Protein AF-A0A9N7RNL0-F1 (afdb_monomer)

Secondary structure (DSSP, 8-state):
----HHHHHHTT--SSSEEEEEETTEEEEEEETTGGGTSSS--BHHHHHHHHHHTTSS------TTSSTTTTTS--BTT----------

pLDDT: mean 71.65, std 13.61, range [42.25, 89.69]

InterPro domains:
  IPR036249 Thioredoxin-like superfamily [SSF52833] (3-60)

Radius of gyration: 16.81 Å; Cα contacts (8 Å, |Δi|>4): 70; chains: 1; bounding box: 44×41×39 Å

Foldseek 3Di:
DDDPVVCCVVVVQPAPPKDFQDDPNHGQDMDGCCVQQVNDQFHAPVSVVVVCCVSVSDPDDPDDPPCVVVCVVPRDTPPPPDPPPDDDD

Mean predicted aligned error: 12.51 Å

Nearest PDB structures (foldseek):
  3die-assembly1_B  TM=9.407E-01  e=2.801E-01  Staphylococcus aureus
  6mos-assembly1_A  TM=5.368E-01  e=1.474E+00  Thermosipho africanus TCF52B

Organism: Striga hermonthica (NCBI:txid68872)

Sequence (89 aa):
MQNAPFFVTKLAVKTLPCVILFRKGVATDRVVGFQDLGGKDDFSTRTLEILLVKKGIIEENKREEEDDDYLEGQRRTVRSSVNHDSDSD

Solvent-accessible surface area (backbone atoms only — not comparable to full-atom values): 5952 Å² total; per-residue (Å²): 133,87,78,61,63,66,55,39,64,75,66,64,61,86,54,81,55,63,49,74,43,67,58,96,88,38,80,75,49,69,43,58,46,32,52,93,56,75,56,46,80,89,33,47,49,68,62,51,48,56,48,35,38,75,70,66,76,46,79,85,73,87,68,71,86,81,64,56,80,76,42,67,84,55,79,56,40,77,72,76,78,74,80,85,81,72,89,75,136

Structure (mmCIF, N/CA/C/O backbone):
data_AF-A0A9N7RNL0-F1
#
_entry.id   AF-A0A9N7RNL0-F1
#
loop_
_atom_site.group_PDB
_atom_site.id
_atom_site.type_symbol
_at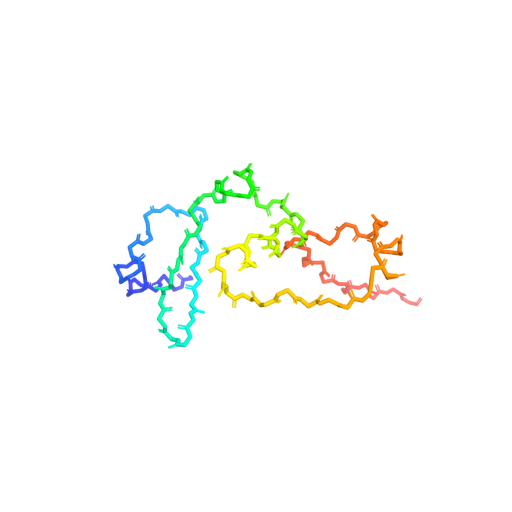om_site.label_atom_id
_atom_site.label_alt_id
_atom_site.label_comp_id
_atom_site.label_asym_id
_atom_site.label_entity_id
_atom_site.label_seq_id
_atom_site.pdbx_PDB_ins_code
_atom_site.Cartn_x
_atom_site.Cartn_y
_atom_site.Cartn_z
_atom_site.occupancy
_atom_site.B_iso_or_equiv
_atom_site.auth_seq_id
_atom_site.auth_comp_id
_atom_site.auth_asym_id
_atom_site.auth_atom_id
_atom_site.pdbx_PDB_model_num
ATOM 1 N N . MET A 1 1 ? 8.340 -22.722 0.716 1.00 42.25 1 MET A N 1
ATOM 2 C CA . MET A 1 1 ? 7.523 -21.525 1.009 1.00 42.25 1 MET A CA 1
ATOM 3 C C . MET A 1 1 ? 6.209 -21.651 0.268 1.00 42.25 1 MET A C 1
ATOM 5 O O . MET A 1 1 ? 6.204 -21.873 -0.935 1.00 42.25 1 MET A O 1
AT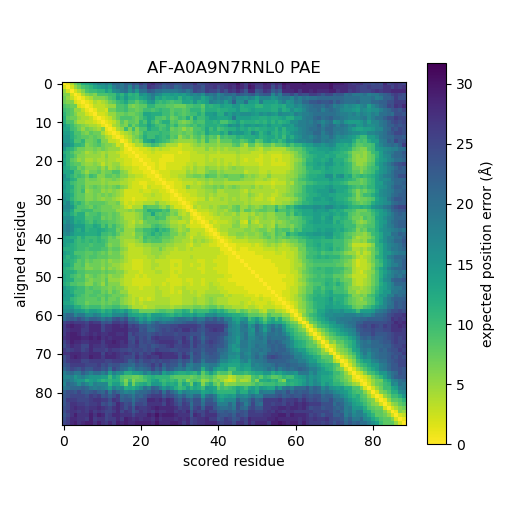OM 9 N N . GLN A 1 2 ? 5.115 -21.655 1.018 1.00 44.44 2 GLN A N 1
ATOM 10 C CA . GLN A 1 2 ? 3.781 -22.016 0.560 1.00 44.44 2 GLN A CA 1
ATOM 11 C C . GLN A 1 2 ? 3.175 -20.808 -0.169 1.00 44.44 2 GLN A C 1
ATOM 13 O O . GLN A 1 2 ? 2.728 -19.851 0.456 1.00 44.44 2 GLN A O 1
ATOM 18 N N . ASN A 1 3 ? 3.232 -20.816 -1.500 1.00 53.91 3 ASN A N 1
ATOM 19 C CA . ASN A 1 3 ? 2.566 -19.807 -2.318 1.00 53.91 3 ASN A CA 1
ATOM 20 C C . ASN A 1 3 ? 1.065 -19.962 -2.098 1.00 53.91 3 ASN A C 1
ATOM 22 O O . ASN A 1 3 ? 0.536 -21.024 -2.399 1.00 53.91 3 ASN A O 1
ATOM 26 N N . ALA A 1 4 ? 0.400 -18.941 -1.556 1.00 57.38 4 ALA A N 1
ATOM 27 C CA . ALA A 1 4 ? -1.041 -18.934 -1.345 1.00 57.38 4 ALA A CA 1
ATOM 28 C C . ALA A 1 4 ? -1.748 -18.613 -2.679 1.00 57.38 4 ALA A C 1
ATOM 30 O O . ALA A 1 4 ? -1.995 -17.439 -2.984 1.00 57.38 4 ALA A O 1
ATOM 31 N N . PRO A 1 5 ? -2.079 -19.621 -3.511 1.00 59.88 5 PRO A N 1
ATOM 32 C CA . PRO A 1 5 ? -2.479 -19.402 -4.906 1.00 59.88 5 PRO A CA 1
ATOM 33 C C . PRO A 1 5 ? -3.845 -18.713 -4.969 1.00 59.88 5 PRO A C 1
ATOM 35 O O . PRO A 1 5 ? -4.162 -17.969 -5.900 1.00 59.88 5 PRO A O 1
ATOM 38 N N . PHE A 1 6 ? -4.634 -18.931 -3.916 1.00 65.88 6 PHE A N 1
ATOM 39 C CA . PHE A 1 6 ? -5.925 -18.320 -3.685 1.00 65.88 6 PHE A CA 1
ATOM 40 C C . PHE A 1 6 ? -5.841 -16.793 -3.642 1.00 65.88 6 PHE A C 1
ATOM 42 O O . PHE A 1 6 ? -6.635 -16.128 -4.301 1.00 65.88 6 PHE A O 1
ATOM 49 N N . PHE A 1 7 ? -4.859 -16.221 -2.936 1.00 63.06 7 PHE A N 1
ATOM 50 C CA . PHE A 1 7 ? -4.726 -14.766 -2.839 1.00 63.06 7 PHE A CA 1
ATOM 51 C C . PHE A 1 7 ? -4.198 -14.149 -4.130 1.00 63.06 7 PHE A 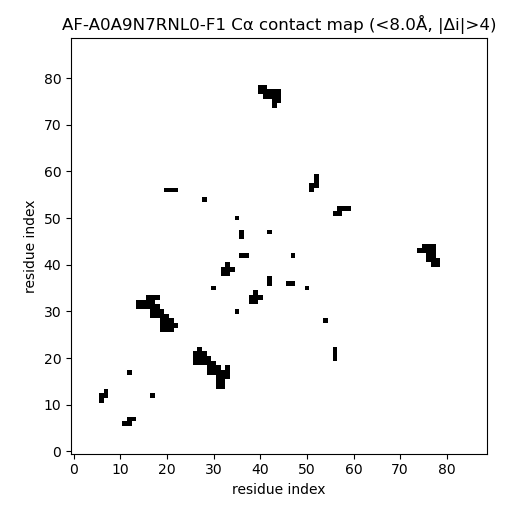C 1
ATOM 53 O O . PHE A 1 7 ? -4.699 -13.107 -4.535 1.00 63.06 7 PHE A O 1
ATOM 60 N N . VAL A 1 8 ? -3.263 -14.803 -4.823 1.00 63.78 8 VAL A N 1
ATOM 61 C CA . VAL A 1 8 ? -2.749 -14.313 -6.115 1.00 63.78 8 VAL A CA 1
ATOM 62 C C . VAL A 1 8 ? -3.879 -14.211 -7.139 1.00 63.78 8 VAL A C 1
ATOM 64 O O . VAL A 1 8 ? -4.031 -13.181 -7.797 1.00 63.78 8 VAL A O 1
ATOM 67 N N . THR A 1 9 ? -4.710 -15.253 -7.214 1.00 64.38 9 THR A N 1
ATOM 68 C CA . THR A 1 9 ? -5.828 -15.325 -8.160 1.00 64.38 9 THR A CA 1
ATOM 69 C C . THR A 1 9 ? -6.955 -14.370 -7.765 1.00 64.38 9 THR A C 1
ATOM 71 O O . THR A 1 9 ? -7.437 -13.608 -8.598 1.00 64.38 9 THR A O 1
ATOM 74 N N . LYS A 1 10 ? -7.346 -14.347 -6.483 1.00 67.69 10 LYS A N 1
ATOM 75 C CA . LYS A 1 10 ? -8.472 -13.535 -5.997 1.00 67.69 10 LYS A CA 1
ATOM 76 C C . LYS A 1 10 ? -8.151 -12.041 -5.904 1.00 67.69 10 LYS A C 1
ATOM 78 O O . LYS A 1 10 ? -9.038 -11.221 -6.106 1.00 67.69 10 LYS A O 1
ATOM 83 N N . LEU A 1 11 ? -6.899 -11.680 -5.628 1.00 67.25 11 LEU A N 1
ATOM 84 C CA . LEU A 1 11 ? -6.428 -10.289 -5.570 1.00 67.25 11 LEU A CA 1
ATOM 85 C C . LEU A 1 11 ? -5.751 -9.841 -6.877 1.00 67.25 11 LEU A C 1
ATOM 87 O O . LEU A 1 11 ? -5.163 -8.757 -6.929 1.00 67.25 11 LEU A O 1
ATOM 91 N N . ALA A 1 12 ? -5.798 -10.682 -7.919 1.00 67.25 12 ALA A N 1
ATOM 92 C CA . ALA A 1 12 ? -5.214 -10.447 -9.239 1.00 67.25 12 ALA A CA 1
ATOM 93 C C . ALA A 1 12 ? -3.799 -9.837 -9.170 1.00 67.25 12 ALA A C 1
ATOM 95 O O . ALA A 1 12 ? -3.504 -8.836 -9.828 1.00 67.25 12 ALA A O 1
ATOM 96 N N . VAL A 1 13 ? -2.935 -10.366 -8.299 1.00 69.38 13 VAL A N 1
ATOM 97 C CA . VAL A 1 13 ? -1.554 -9.883 -8.135 1.00 69.38 13 VAL A CA 1
ATOM 98 C C . VAL A 1 13 ? -0.724 -10.436 -9.291 1.00 69.38 13 VAL A C 1
ATOM 100 O O . VAL A 1 13 ? -0.383 -11.612 -9.294 1.00 69.38 13 VAL A O 1
ATOM 103 N N . LYS A 1 14 ? -0.433 -9.601 -10.296 1.00 66.88 14 LYS A N 1
ATOM 104 C CA . LYS A 1 14 ? 0.368 -9.993 -11.473 1.00 66.88 14 LYS A CA 1
ATOM 105 C C . LYS A 1 14 ? 1.849 -9.633 -11.348 1.00 66.88 14 LYS A C 1
ATOM 107 O O . LYS A 1 14 ? 2.682 -10.298 -11.953 1.00 66.88 14 LYS A O 1
ATOM 112 N N . THR A 1 15 ? 2.165 -8.612 -10.552 1.00 65.88 15 THR A N 1
ATOM 113 C CA . THR A 1 15 ? 3.517 -8.056 -10.429 1.00 65.88 15 THR A CA 1
ATOM 114 C C . THR A 1 15 ? 3.829 -7.808 -8.959 1.00 65.88 15 THR A C 1
ATOM 116 O O . THR A 1 15 ? 3.030 -7.193 -8.251 1.00 65.88 15 THR A O 1
ATOM 119 N N . LEU A 1 16 ? 4.981 -8.298 -8.499 1.00 73.25 16 LEU A N 1
ATOM 120 C CA . LEU A 1 16 ? 5.546 -7.964 -7.194 1.00 73.25 16 LEU A CA 1
ATOM 121 C C . LEU A 1 16 ? 6.603 -6.868 -7.377 1.00 73.25 16 LEU A C 1
ATOM 123 O O . LEU A 1 16 ? 7.290 -6.876 -8.398 1.00 73.25 16 LEU A O 1
ATOM 127 N N . PRO A 1 17 ? 6.762 -5.951 -6.410 1.00 75.38 17 PRO A N 1
ATOM 128 C CA . PRO A 1 17 ? 6.032 -5.833 -5.140 1.00 75.38 17 PRO A CA 1
ATOM 129 C C . PRO A 1 17 ? 4.611 -5.250 -5.303 1.00 75.38 17 PRO A C 1
ATOM 131 O O . PRO A 1 17 ? 4.386 -4.397 -6.152 1.00 75.38 17 PRO A O 1
ATOM 134 N N . CYS A 1 18 ? 3.640 -5.690 -4.493 1.00 80.94 18 CYS A N 1
ATOM 135 C CA . CYS A 1 18 ? 2.275 -5.144 -4.481 1.00 80.94 18 CYS A CA 1
ATOM 136 C C . CYS A 1 18 ? 1.783 -4.977 -3.039 1.00 80.94 18 CYS A C 1
ATOM 138 O O . CYS A 1 18 ? 1.813 -5.933 -2.269 1.00 80.94 18 CYS A O 1
ATOM 140 N N . VAL A 1 19 ? 1.267 -3.798 -2.699 1.00 84.38 19 VAL A N 1
ATOM 141 C CA . VAL A 1 19 ? 0.567 -3.529 -1.434 1.00 84.38 19 VAL A CA 1
ATOM 142 C C . VAL A 1 19 ? -0.920 -3.457 -1.723 1.00 84.38 19 VAL A C 1
ATOM 144 O O . VAL A 1 19 ? -1.316 -2.865 -2.721 1.00 84.38 19 VAL A O 1
ATOM 147 N N . ILE A 1 20 ? -1.750 -4.070 -0.885 1.00 86.75 20 ILE A N 1
ATOM 148 C CA . ILE A 1 20 ? -3.207 -4.010 -1.013 1.00 86.75 20 ILE A CA 1
ATOM 149 C C . ILE A 1 20 ? -3.756 -3.425 0.277 1.00 86.75 20 ILE A C 1
ATOM 151 O O . ILE A 1 20 ? -3.440 -3.896 1.367 1.00 86.75 20 ILE A O 1
ATOM 155 N N . LEU A 1 21 ? -4.560 -2.384 0.131 1.00 88.19 21 LEU A N 1
ATOM 156 C CA . LEU A 1 21 ? -5.159 -1.645 1.224 1.00 88.19 21 LEU A CA 1
ATOM 157 C C . LEU A 1 21 ? -6.563 -2.197 1.446 1.00 88.19 21 LEU A C 1
ATOM 159 O O . LEU A 1 21 ? -7.377 -2.236 0.523 1.00 88.19 21 LEU A O 1
ATOM 163 N N . PHE A 1 22 ? -6.832 -2.647 2.668 1.00 88.44 22 PHE A N 1
ATOM 164 C CA . PHE A 1 22 ? -8.138 -3.155 3.068 1.00 88.44 22 PHE A CA 1
ATOM 165 C C . PHE A 1 22 ? -8.771 -2.212 4.085 1.00 88.44 22 PHE A C 1
ATOM 167 O O . PHE A 1 22 ? -8.144 -1.860 5.082 1.00 88.44 22 PHE A O 1
ATOM 174 N N . ARG A 1 23 ? -10.044 -1.864 3.882 1.00 85.31 23 ARG A N 1
ATOM 175 C CA . ARG A 1 23 ? -10.855 -1.122 4.853 1.00 85.31 23 ARG A CA 1
ATOM 176 C C . ARG A 1 23 ? -12.141 -1.892 5.115 1.00 85.31 23 ARG A C 1
ATOM 178 O O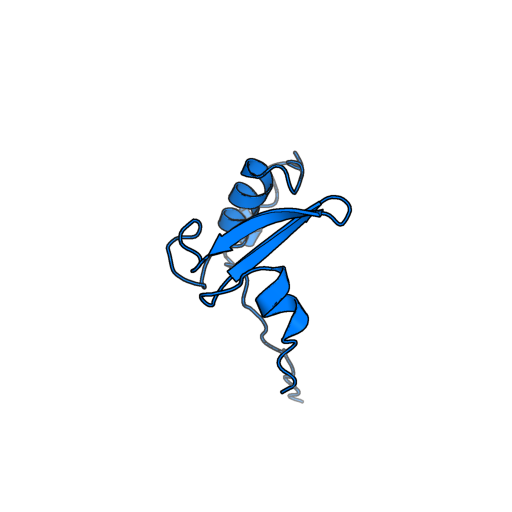 . ARG A 1 23 ? -12.844 -2.266 4.181 1.00 85.31 23 ARG A O 1
ATOM 185 N N . LYS A 1 24 ? -12.441 -2.156 6.393 1.00 86.50 24 LYS A N 1
ATOM 186 C CA . LYS A 1 24 ? -13.618 -2.944 6.822 1.00 86.50 24 LYS A CA 1
ATOM 187 C C . LYS A 1 24 ? -13.735 -4.305 6.103 1.00 86.50 24 LYS A C 1
ATOM 189 O O . LYS A 1 24 ? -14.822 -4.723 5.723 1.00 86.50 24 LYS A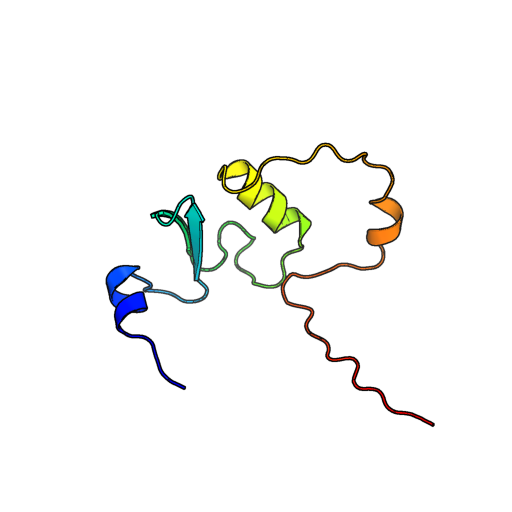 O 1
ATOM 194 N N . GLY A 1 25 ? -12.604 -4.980 5.881 1.00 84.38 25 GLY A N 1
ATOM 195 C CA . GLY A 1 25 ? -12.553 -6.293 5.220 1.00 84.38 25 GLY A CA 1
ATOM 196 C C . GLY A 1 25 ? -12.678 -6.269 3.691 1.00 84.38 25 GLY A C 1
ATOM 197 O O . GLY A 1 25 ? -12.619 -7.326 3.068 1.00 84.38 25 GLY A O 1
ATOM 198 N N . VAL A 1 26 ? -12.803 -5.091 3.071 1.00 84.81 26 VAL A N 1
ATOM 199 C CA . VAL A 1 26 ? -12.881 -4.927 1.612 1.00 84.81 26 VAL A CA 1
ATOM 200 C C . VAL A 1 26 ? -11.575 -4.336 1.090 1.00 84.81 26 VAL A C 1
ATOM 202 O O . VAL A 1 26 ? -11.066 -3.375 1.662 1.00 84.81 26 VAL A O 1
ATOM 205 N N . ALA A 1 27 ? -11.030 -4.903 0.010 1.00 86.31 27 ALA A N 1
ATOM 206 C CA . ALA A 1 27 ? -9.885 -4.324 -0.690 1.00 86.31 27 ALA A CA 1
ATOM 207 C C . ALA A 1 27 ? -10.328 -3.022 -1.366 1.00 86.31 27 ALA A C 1
ATOM 209 O O . ALA A 1 27 ? -11.136 -3.052 -2.293 1.00 86.31 27 ALA A O 1
ATOM 210 N N . THR A 1 28 ? -9.835 -1.891 -0.878 1.00 85.44 28 THR A N 1
ATOM 211 C CA . THR A 1 28 ? -10.208 -0.564 -1.378 1.00 85.44 28 THR A CA 1
ATOM 212 C C . THR A 1 28 ? -9.237 -0.054 -2.425 1.00 85.44 28 THR A C 1
ATOM 214 O O . THR A 1 28 ? -9.650 0.663 -3.329 1.00 85.44 28 THR A O 1
ATOM 217 N N . ASP A 1 29 ? -7.955 -0.407 -2.313 1.00 85.62 29 ASP A N 1
ATOM 218 C CA . ASP A 1 29 ? -6.938 0.051 -3.255 1.00 85.62 29 ASP A CA 1
ATOM 219 C C . ASP A 1 29 ? -5.717 -0.876 -3.279 1.00 85.62 29 ASP A C 1
ATOM 221 O O . ASP A 1 29 ? -5.555 -1.746 -2.418 1.00 85.62 29 ASP A O 1
ATOM 225 N N . ARG A 1 30 ? -4.836 -0.685 -4.259 1.00 85.00 30 ARG A N 1
ATOM 226 C CA . ARG A 1 30 ? -3.554 -1.373 -4.355 1.00 85.00 30 ARG A CA 1
ATOM 227 C C . ARG A 1 30 ? -2.461 -0.472 -4.920 1.00 85.00 30 ARG A C 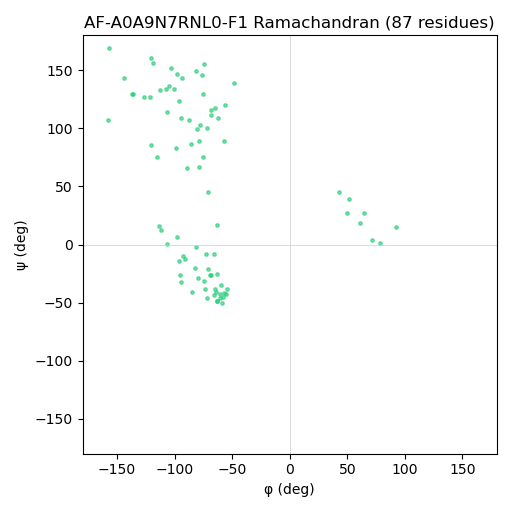1
ATOM 229 O O . ARG A 1 30 ? -2.681 0.267 -5.869 1.00 85.00 30 ARG A O 1
ATOM 236 N N . VAL A 1 31 ? -1.251 -0.636 -4.402 1.00 84.50 31 VAL A N 1
ATOM 237 C CA . VAL A 1 31 ? -0.032 -0.026 -4.938 1.00 84.50 31 VAL A CA 1
ATOM 238 C C . VAL A 1 31 ? 0.780 -1.124 -5.612 1.00 84.50 31 VAL A C 1
ATOM 240 O O . VAL A 1 31 ? 1.248 -2.046 -4.943 1.00 84.50 31 VAL A O 1
ATOM 243 N N . VAL A 1 32 ? 0.937 -1.052 -6.935 1.00 82.56 32 VAL A N 1
ATOM 244 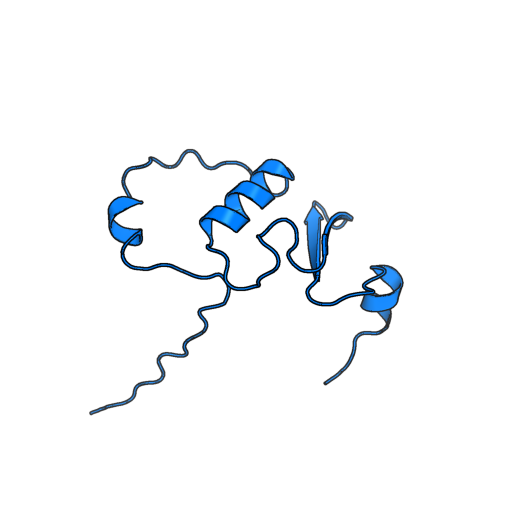C CA . VAL A 1 32 ? 1.700 -2.033 -7.726 1.00 82.56 32 VAL A CA 1
ATOM 245 C C . VAL A 1 32 ? 3.084 -1.472 -8.041 1.00 82.56 32 VAL A C 1
ATOM 247 O O . VAL A 1 32 ? 3.221 -0.314 -8.423 1.00 82.56 32 VAL A O 1
ATOM 250 N N . GLY A 1 33 ? 4.123 -2.284 -7.859 1.00 74.81 33 GLY A N 1
ATOM 251 C CA . GLY A 1 33 ? 5.512 -1.932 -8.160 1.00 74.81 33 GLY A CA 1
ATOM 252 C C . GLY A 1 33 ? 6.049 -0.739 -7.370 1.00 74.81 33 GLY A C 1
ATOM 253 O O . GLY A 1 33 ? 7.002 -0.117 -7.819 1.00 74.81 33 GLY A O 1
ATOM 254 N N . PHE A 1 34 ? 5.403 -0.371 -6.254 1.00 78.56 34 PHE A N 1
ATOM 255 C CA . PHE A 1 34 ? 5.686 0.863 -5.510 1.00 78.56 34 PHE A CA 1
ATOM 256 C C . PHE A 1 34 ? 5.733 2.126 -6.388 1.00 78.56 34 PHE A C 1
ATOM 258 O O . PHE A 1 34 ? 6.398 3.092 -6.032 1.00 78.56 34 PHE A O 1
ATOM 265 N N . GLN A 1 35 ? 5.031 2.151 -7.527 1.00 78.44 35 GLN A N 1
ATOM 266 C CA . GLN A 1 35 ? 5.083 3.269 -8.481 1.00 78.44 35 GLN A CA 1
ATOM 267 C C . GLN A 1 35 ? 4.695 4.600 -7.824 1.00 78.44 35 GLN A C 1
ATOM 269 O O . GLN A 1 35 ? 5.396 5.596 -7.983 1.00 78.44 35 GLN A O 1
ATOM 274 N N . ASP A 1 36 ? 3.663 4.574 -6.980 1.00 75.50 36 ASP A N 1
ATOM 275 C CA . ASP A 1 36 ? 3.202 5.739 -6.215 1.00 75.50 36 ASP A CA 1
ATOM 276 C C . ASP A 1 36 ? 4.145 6.141 -5.060 1.00 75.50 36 ASP A C 1
ATOM 278 O O . ASP A 1 36 ? 3.955 7.183 -4.440 1.00 75.50 36 ASP A O 1
ATOM 282 N N . LEU A 1 37 ? 5.160 5.321 -4.766 1.00 78.00 37 LEU A N 1
ATOM 283 C CA . LEU A 1 37 ? 6.181 5.534 -3.731 1.00 78.00 37 LEU A CA 1
ATOM 284 C C . LEU A 1 37 ? 7.587 5.733 -4.336 1.00 78.00 37 LEU A C 1
ATOM 286 O O . LEU A 1 37 ? 8.591 5.628 -3.635 1.00 78.00 37 LEU A O 1
ATOM 290 N N . GLY A 1 38 ? 7.671 6.024 -5.640 1.00 76.56 38 GLY A N 1
ATOM 291 C CA . GLY A 1 38 ? 8.934 6.286 -6.340 1.00 76.56 38 GLY A CA 1
ATOM 292 C C . GLY A 1 38 ? 9.578 5.059 -6.991 1.00 76.56 38 GLY A C 1
ATOM 293 O O . GLY A 1 38 ? 10.755 5.101 -7.336 1.00 76.56 38 GLY A O 1
ATOM 294 N N . GLY A 1 39 ? 8.836 3.959 -7.152 1.00 76.88 39 GLY A N 1
ATOM 295 C CA . GLY A 1 39 ? 9.276 2.753 -7.866 1.00 76.88 39 GLY A CA 1
ATOM 296 C C . GLY A 1 39 ? 10.345 1.930 -7.144 1.00 76.88 39 GLY A C 1
ATOM 297 O O . GLY A 1 39 ? 10.824 0.935 -7.685 1.00 76.88 39 GLY A O 1
ATOM 298 N N . LYS A 1 40 ? 10.711 2.328 -5.924 1.00 79.56 40 LYS A N 1
ATOM 299 C CA . LYS A 1 40 ? 11.622 1.608 -5.037 1.00 79.56 40 LYS A CA 1
ATOM 300 C C . LYS A 1 40 ? 10.919 1.259 -3.737 1.00 79.56 40 LYS A C 1
ATOM 302 O O . LYS A 1 40 ? 9.897 1.835 -3.383 1.00 79.56 40 LYS A O 1
ATOM 307 N N . ASP A 1 41 ? 11.475 0.293 -3.034 1.00 76.06 41 AS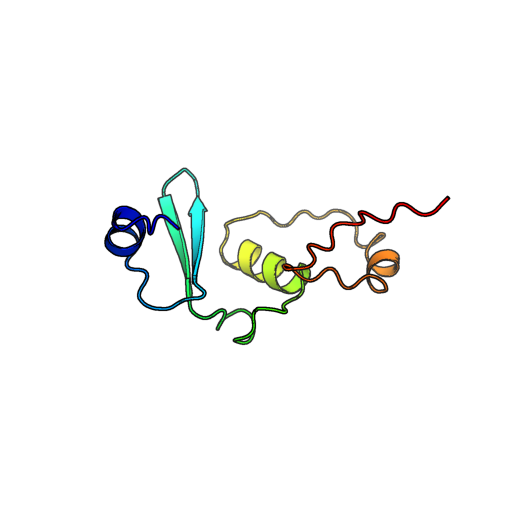P A N 1
ATOM 308 C CA . ASP A 1 41 ? 10.973 -0.199 -1.757 1.00 76.06 41 ASP A CA 1
ATOM 309 C C . ASP A 1 41 ? 11.600 0.489 -0.534 1.00 76.06 41 ASP A C 1
ATOM 311 O O . ASP A 1 41 ? 11.110 0.328 0.582 1.00 76.06 41 ASP A O 1
ATOM 315 N N . ASP A 1 42 ? 12.645 1.282 -0.757 1.00 81.81 42 ASP A N 1
ATOM 316 C CA . ASP A 1 42 ? 13.294 2.153 0.220 1.00 81.81 42 ASP A CA 1
ATOM 317 C C . ASP A 1 42 ? 12.637 3.547 0.245 1.00 81.81 42 ASP A C 1
ATOM 319 O O . ASP A 1 42 ? 13.210 4.554 -0.184 1.00 81.81 42 ASP A O 1
ATOM 323 N N . PHE A 1 43 ? 11.376 3.587 0.673 1.00 84.31 43 PHE A N 1
ATOM 324 C CA . PHE A 1 43 ? 10.633 4.820 0.943 1.00 84.31 43 PHE A CA 1
ATOM 325 C C . PHE A 1 43 ? 10.556 5.084 2.453 1.00 84.31 43 PHE A C 1
ATOM 327 O O . PHE A 1 43 ? 10.597 4.161 3.274 1.00 84.31 43 PHE A O 1
ATOM 334 N N . SER A 1 44 ? 10.450 6.362 2.828 1.00 85.88 44 SER A N 1
ATOM 335 C CA . SER A 1 44 ? 10.301 6.755 4.230 1.00 85.88 44 SER A CA 1
ATOM 336 C C . SER A 1 44 ? 8.888 6.460 4.731 1.00 85.88 44 SER A C 1
ATOM 338 O O . SER A 1 44 ? 7.922 6.451 3.959 1.00 85.88 44 SER A O 1
ATOM 340 N N . THR A 1 45 ? 8.752 6.274 6.044 1.00 85.62 45 THR A N 1
ATOM 341 C CA . THR A 1 45 ? 7.437 6.139 6.687 1.00 85.62 45 THR A CA 1
ATOM 342 C C . THR A 1 45 ? 6.522 7.322 6.364 1.00 85.62 45 THR A C 1
ATOM 344 O O . THR A 1 45 ? 5.353 7.109 6.058 1.00 85.62 45 THR A O 1
ATOM 347 N N . ARG A 1 46 ? 7.068 8.545 6.304 1.00 84.94 46 ARG A N 1
ATOM 348 C CA . ARG A 1 46 ? 6.321 9.763 5.954 1.00 84.94 46 ARG A CA 1
ATOM 349 C C . ARG A 1 46 ? 5.708 9.697 4.552 1.00 84.94 46 ARG A C 1
ATOM 351 O O . ARG A 1 46 ? 4.555 10.069 4.360 1.00 84.94 46 ARG A O 1
ATOM 358 N N . THR A 1 47 ? 6.447 9.198 3.557 1.00 85.44 47 THR A N 1
ATOM 359 C CA . THR A 1 47 ? 5.912 9.040 2.192 1.00 85.44 47 THR A CA 1
ATOM 360 C C . THR A 1 47 ? 4.760 8.035 2.159 1.00 85.44 47 THR A C 1
ATOM 362 O O . THR A 1 47 ? 3.751 8.277 1.494 1.00 85.44 47 THR A O 1
ATOM 365 N N . LEU A 1 48 ? 4.881 6.926 2.897 1.00 86.75 48 LEU A N 1
ATOM 366 C CA . LEU A 1 48 ? 3.803 5.946 3.007 1.00 86.75 48 LEU A CA 1
ATOM 367 C C . LEU A 1 48 ? 2.579 6.530 3.724 1.00 86.75 48 LEU A C 1
ATOM 369 O O . LEU A 1 48 ? 1.458 6.321 3.270 1.00 86.75 48 LEU A O 1
ATOM 373 N N . GLU A 1 49 ? 2.780 7.272 4.809 1.00 87.12 49 GLU A N 1
ATOM 374 C CA . GLU A 1 49 ? 1.712 7.908 5.582 1.00 87.12 49 GLU A CA 1
ATOM 375 C C . GLU A 1 49 ? 0.890 8.878 4.729 1.00 87.12 49 GLU A C 1
ATOM 377 O O . GLU A 1 49 ? -0.329 8.725 4.636 1.00 87.12 49 GLU A O 1
ATOM 382 N N . ILE A 1 50 ? 1.552 9.790 4.009 1.00 86.62 50 ILE A N 1
ATOM 383 C CA . ILE A 1 50 ? 0.895 10.723 3.081 1.00 86.62 50 ILE A CA 1
ATOM 384 C C . ILE A 1 50 ? 0.058 9.959 2.048 1.00 86.62 50 ILE A C 1
ATOM 386 O O . ILE A 1 50 ? -1.074 10.345 1.743 1.00 86.62 50 ILE A O 1
ATOM 390 N N . LEU A 1 51 ? 0.589 8.853 1.514 1.00 87.56 51 LEU A N 1
ATOM 391 C CA . LEU A 1 51 ? -0.146 8.015 0.573 1.00 87.56 51 LEU A CA 1
ATOM 392 C C . LEU A 1 51 ? -1.392 7.406 1.229 1.00 87.56 51 LEU A C 1
ATOM 394 O O . LEU A 1 51 ? -2.477 7.486 0.657 1.00 87.56 51 LEU A O 1
ATOM 398 N N . LEU A 1 52 ? -1.269 6.820 2.420 1.00 88.00 52 LEU A N 1
ATOM 399 C CA . LEU A 1 52 ? -2.385 6.176 3.116 1.00 88.00 52 LEU A CA 1
ATOM 400 C C . LEU A 1 52 ? -3.487 7.170 3.515 1.00 88.00 52 LEU A C 1
ATOM 402 O O . LEU A 1 52 ? -4.668 6.834 3.377 1.00 88.00 52 LEU A O 1
ATOM 406 N N . VAL A 1 53 ? -3.118 8.382 3.946 1.00 89.69 53 VAL A N 1
ATOM 407 C CA . VAL A 1 53 ? -4.057 9.483 4.223 1.00 89.69 53 VAL A CA 1
ATOM 408 C C . VAL A 1 53 ? -4.772 9.895 2.939 1.00 89.69 53 VAL A C 1
ATOM 410 O O . VAL A 1 53 ? -6.001 9.929 2.895 1.00 89.69 53 VAL A O 1
ATOM 413 N N . LYS A 1 54 ? -4.029 10.115 1.845 1.00 86.94 54 LYS A N 1
ATOM 414 C CA . LYS A 1 54 ? -4.604 10.470 0.537 1.00 86.94 54 LYS A CA 1
ATOM 415 C C . LYS A 1 54 ? -5.569 9.405 0.008 1.00 86.94 54 LYS A C 1
ATOM 417 O O . LYS A 1 54 ? -6.554 9.738 -0.646 1.00 86.94 54 LYS A O 1
ATOM 422 N N . LYS A 1 55 ? -5.299 8.125 0.280 1.00 86.75 55 LYS A N 1
ATOM 423 C CA . LYS A 1 55 ? -6.183 7.002 -0.071 1.00 86.75 55 LYS A CA 1
ATOM 424 C C . LYS A 1 55 ? -7.337 6.800 0.926 1.00 86.75 55 LYS A C 1
ATOM 426 O O . LYS A 1 55 ? -8.166 5.917 0.716 1.00 86.75 55 LYS A O 1
ATOM 431 N N . GLY A 1 56 ? -7.409 7.591 2.000 1.00 86.81 56 GLY A N 1
ATOM 432 C CA . GLY A 1 56 ? -8.463 7.519 3.014 1.00 86.81 56 GLY A CA 1
ATOM 433 C C . GLY A 1 56 ? -8.469 6.205 3.799 1.00 86.81 56 GLY A C 1
ATOM 434 O O . GLY A 1 56 ? -9.532 5.745 4.233 1.00 86.81 56 GLY A O 1
ATOM 435 N N . ILE A 1 57 ? -7.304 5.562 3.917 1.00 88.19 57 ILE A N 1
ATOM 436 C CA . ILE A 1 57 ? -7.124 4.314 4.671 1.00 88.19 57 ILE A CA 1
ATOM 437 C C . ILE A 1 57 ? -6.890 4.614 6.144 1.00 88.19 57 ILE A C 1
ATOM 439 O O . ILE A 1 57 ? -7.453 3.933 7.000 1.00 88.19 57 ILE A O 1
ATOM 443 N N . ILE A 1 58 ? -6.094 5.647 6.412 1.00 86.62 58 ILE A N 1
ATOM 444 C CA . ILE A 1 58 ? -5.843 6.185 7.745 1.00 86.62 58 ILE A CA 1
ATOM 445 C C . ILE A 1 58 ? -6.313 7.638 7.797 1.00 86.62 58 ILE A C 1
ATOM 447 O O . ILE A 1 58 ? -6.421 8.304 6.766 1.00 86.62 58 ILE A O 1
ATOM 451 N N . GLU A 1 59 ? -6.615 8.102 9.000 1.00 85.94 59 GLU A N 1
ATOM 452 C CA . GLU A 1 59 ? -6.962 9.494 9.266 1.00 85.94 59 GLU A CA 1
ATOM 453 C C . GLU A 1 59 ? -5.698 10.252 9.673 1.00 85.94 59 GLU A C 1
ATOM 455 O O . GLU A 1 59 ? -4.825 9.697 10.341 1.00 85.94 59 GLU A O 1
ATOM 460 N N . GLU A 1 60 ? -5.591 11.510 9.248 1.00 80.88 60 GLU A N 1
ATOM 461 C CA . GLU A 1 60 ? -4.480 12.377 9.627 1.00 80.88 60 GLU A CA 1
ATOM 462 C C . GLU A 1 60 ? -4.578 12.696 11.121 1.00 80.88 60 GLU A C 1
ATOM 464 O O . GLU A 1 60 ? -5.539 13.312 11.590 1.00 80.88 60 GLU A O 1
ATOM 469 N N . ASN A 1 61 ? -3.592 12.240 11.885 1.00 73.31 61 ASN A N 1
ATOM 470 C CA . ASN A 1 61 ? -3.521 12.529 13.303 1.00 73.31 61 ASN A CA 1
ATOM 471 C C . ASN A 1 61 ? -2.775 13.851 13.471 1.00 73.31 61 ASN A C 1
ATOM 473 O O . ASN A 1 61 ? -1.564 13.896 13.295 1.00 73.31 61 ASN A O 1
ATOM 477 N N . LYS A 1 62 ? -3.494 14.923 13.814 1.00 66.12 62 LYS A N 1
ATOM 478 C CA . LYS A 1 62 ? -2.922 16.243 14.129 1.00 66.12 62 LYS A CA 1
ATOM 479 C C . LYS A 1 62 ? -2.185 16.240 15.478 1.00 66.12 62 LYS A C 1
ATOM 481 O O . LYS A 1 62 ? -2.447 17.097 16.318 1.00 66.12 62 LYS A O 1
ATOM 486 N N . ARG A 1 63 ? -1.359 15.228 15.750 1.00 60.06 63 ARG A N 1
ATOM 487 C CA . ARG A 1 63 ? -0.442 15.285 16.889 1.00 60.06 63 ARG A CA 1
ATOM 488 C C . ARG A 1 63 ? 0.685 16.220 16.492 1.00 60.06 63 ARG A C 1
ATOM 490 O O . ARG A 1 63 ? 1.179 16.148 15.375 1.00 60.06 63 ARG A O 1
ATOM 497 N N . GLU A 1 64 ? 0.928 17.151 17.395 1.00 52.53 64 GLU A N 1
ATOM 498 C CA . GLU A 1 64 ? 1.716 18.360 17.231 1.00 52.53 64 GLU A CA 1
ATOM 499 C C . GLU A 1 64 ? 3.074 18.075 16.583 1.00 52.53 64 GLU A C 1
ATOM 501 O O . GLU A 1 64 ? 3.741 17.092 16.898 1.00 52.53 64 GLU A O 1
ATOM 506 N N . GLU A 1 65 ? 3.463 18.967 15.676 1.00 54.84 65 GLU A N 1
ATOM 507 C CA . GLU A 1 65 ? 4.695 18.985 14.875 1.00 54.84 65 GLU A CA 1
ATOM 508 C C . GLU A 1 65 ? 5.984 19.108 15.730 1.00 54.84 65 GLU A C 1
ATOM 510 O O . GLU A 1 65 ? 7.040 19.465 15.220 1.00 54.84 65 GLU A O 1
ATOM 515 N N . GLU A 1 66 ? 5.916 18.838 17.038 1.00 50.47 66 GLU A N 1
ATOM 516 C CA . GLU A 1 66 ? 6.967 19.126 18.022 1.00 50.47 66 GLU A CA 1
ATOM 517 C C . GLU A 1 66 ? 7.966 17.965 18.229 1.00 50.47 66 GLU A C 1
ATOM 519 O O . GLU A 1 66 ? 9.044 18.190 18.774 1.00 50.47 66 GLU A O 1
ATOM 524 N N . ASP A 1 67 ? 7.677 16.753 17.734 1.00 52.84 67 ASP A N 1
ATOM 525 C CA . ASP A 1 67 ? 8.545 15.565 17.895 1.00 52.84 67 ASP A CA 1
ATOM 526 C C . ASP A 1 67 ? 9.299 15.138 16.610 1.00 52.84 67 ASP A C 1
ATOM 528 O O . ASP A 1 67 ? 10.057 14.161 16.623 1.00 52.84 67 ASP A O 1
ATOM 532 N N . ASP A 1 68 ? 9.126 15.846 15.486 1.00 53.44 68 ASP A N 1
ATOM 533 C CA . ASP A 1 68 ? 9.715 15.448 14.194 1.00 53.44 68 ASP A CA 1
ATOM 534 C C . ASP A 1 68 ? 11.206 15.822 14.050 1.00 53.44 68 ASP A C 1
ATOM 536 O O . ASP A 1 68 ? 11.962 15.086 13.405 1.00 53.44 68 ASP A O 1
ATOM 540 N N . ASP A 1 69 ? 11.672 16.886 14.716 1.00 52.62 69 ASP A N 1
ATOM 541 C CA . ASP A 1 69 ? 13.079 17.326 14.647 1.00 52.62 69 ASP A CA 1
ATOM 542 C C . ASP A 1 69 ? 14.049 16.329 15.318 1.00 52.62 69 ASP A C 1
ATOM 544 O O . ASP A 1 69 ? 15.212 16.211 14.926 1.00 52.62 69 ASP A O 1
ATOM 548 N N . TYR A 1 70 ? 13.579 15.534 16.288 1.00 51.50 70 TYR A N 1
ATOM 549 C CA . TYR A 1 70 ? 14.394 14.495 16.935 1.00 51.50 70 TYR A CA 1
ATOM 550 C C . TYR A 1 70 ? 14.454 13.182 16.137 1.00 51.50 70 TYR A C 1
ATOM 552 O O . TYR A 1 70 ? 15.363 12.373 16.339 1.00 51.50 70 TYR A O 1
ATOM 560 N N . LEU A 1 71 ? 13.508 12.949 15.221 1.00 53.88 71 LEU A N 1
ATOM 561 C CA . LEU A 1 71 ? 13.422 11.723 14.422 1.00 53.88 71 LEU A CA 1
ATOM 562 C C . LEU A 1 71 ? 14.068 11.852 13.038 1.00 53.88 71 LEU A C 1
ATOM 564 O O . LEU A 1 71 ? 14.354 10.829 12.412 1.00 53.88 71 LEU A O 1
ATOM 568 N N . GLU A 1 72 ? 14.366 13.065 12.567 1.00 54.12 72 GLU A N 1
ATOM 569 C CA . GLU A 1 72 ? 15.006 13.284 11.264 1.00 54.12 72 GLU A CA 1
ATOM 570 C C . GLU A 1 72 ? 16.428 12.680 11.182 1.00 54.12 72 GLU A C 1
ATOM 572 O O . GLU A 1 72 ? 16.868 12.242 10.113 1.00 54.12 72 GLU A O 1
ATOM 577 N N . GLY A 1 73 ? 17.111 12.530 12.326 1.00 49.59 73 GLY A N 1
ATOM 578 C CA . GLY A 1 73 ? 18.384 11.805 12.439 1.00 49.59 73 GLY A CA 1
ATOM 579 C C . GLY A 1 73 ? 18.261 10.280 12.292 1.00 49.59 73 GLY A C 1
ATOM 580 O O . GLY A 1 73 ? 19.226 9.608 11.926 1.00 49.59 73 GLY A O 1
ATOM 581 N N . GLN A 1 74 ? 17.066 9.726 12.503 1.00 57.94 74 GLN A N 1
ATOM 582 C CA . GLN A 1 74 ? 16.779 8.298 12.425 1.00 57.94 74 GLN A CA 1
ATOM 583 C C . GLN A 1 74 ? 15.808 8.054 11.266 1.00 57.94 74 GLN A C 1
ATOM 585 O O . GLN A 1 74 ? 14.623 7.812 11.482 1.00 57.94 74 GLN A O 1
ATOM 590 N N . ARG A 1 75 ? 16.285 8.114 10.014 1.00 59.16 75 ARG A N 1
ATOM 591 C CA . ARG A 1 75 ? 15.475 7.785 8.823 1.00 59.16 75 ARG A CA 1
ATOM 592 C C . ARG A 1 75 ? 14.913 6.360 8.929 1.00 59.16 75 ARG A C 1
ATOM 594 O O . ARG A 1 75 ? 15.538 5.403 8.480 1.00 59.16 75 ARG A O 1
ATOM 601 N N . ARG A 1 76 ? 13.729 6.214 9.531 1.00 66.25 76 ARG A N 1
ATOM 602 C CA . ARG A 1 76 ? 12.996 4.950 9.636 1.00 66.25 76 ARG A CA 1
ATOM 603 C C . ARG A 1 76 ? 12.461 4.621 8.248 1.00 66.25 76 ARG A C 1
ATOM 605 O O . ARG A 1 76 ? 11.494 5.220 7.775 1.00 66.25 76 ARG A O 1
ATOM 612 N N . THR A 1 77 ? 13.155 3.724 7.562 1.00 76.12 77 THR A N 1
ATOM 613 C CA . THR A 1 77 ? 12.692 3.158 6.297 1.00 76.12 77 THR A CA 1
ATOM 614 C C . THR A 1 77 ? 11.706 2.042 6.611 1.00 76.12 77 THR A C 1
ATOM 616 O O . THR A 1 77 ? 11.814 1.357 7.628 1.00 76.12 77 THR A O 1
ATOM 619 N N . VAL A 1 78 ? 10.734 1.819 5.732 1.00 73.38 78 VAL A N 1
ATOM 620 C CA . VAL A 1 78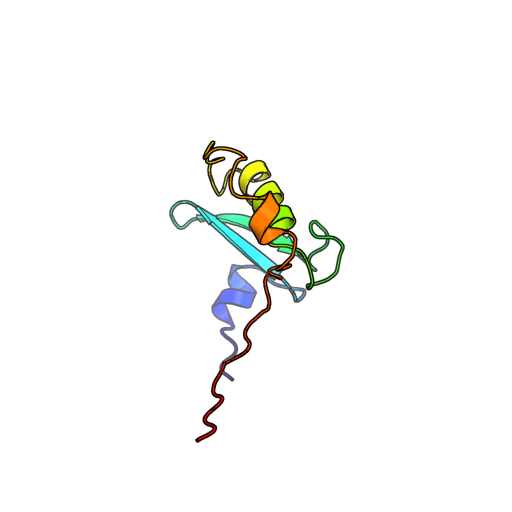 ? 9.672 0.824 5.976 1.00 73.38 78 VAL A CA 1
ATOM 621 C C . VAL A 1 78 ? 10.204 -0.623 6.018 1.00 73.38 78 VAL A C 1
ATOM 623 O O . VAL A 1 78 ? 9.493 -1.545 6.408 1.00 73.38 78 VAL A O 1
ATOM 626 N N . ARG A 1 79 ? 11.482 -0.839 5.681 1.00 69.81 79 ARG A N 1
ATOM 627 C CA . ARG A 1 79 ? 12.153 -2.146 5.688 1.00 69.81 79 ARG A CA 1
ATOM 628 C C . ARG A 1 79 ? 13.245 -2.307 6.746 1.00 69.81 79 ARG A C 1
ATOM 630 O O . ARG A 1 79 ? 13.995 -3.277 6.676 1.00 69.81 79 ARG A O 1
ATOM 637 N N . SER A 1 80 ? 13.359 -1.410 7.726 1.00 61.81 80 SER A N 1
ATOM 638 C CA . SER A 1 80 ? 14.391 -1.529 8.762 1.00 61.81 80 SER A CA 1
ATOM 639 C C . SER A 1 80 ? 14.053 -2.614 9.801 1.00 61.81 80 SER A C 1
ATOM 641 O O . SER A 1 80 ? 13.660 -2.312 10.924 1.00 61.81 80 SER A O 1
ATOM 643 N N . SER A 1 81 ? 14.207 -3.889 9.445 1.00 54.12 81 SER A N 1
ATOM 644 C CA . SER A 1 81 ? 14.307 -4.994 10.402 1.00 54.12 81 SER A CA 1
ATOM 645 C C . SER A 1 81 ? 15.782 -5.346 10.591 1.00 54.12 81 SER A C 1
ATOM 647 O O . SER A 1 81 ? 16.304 -6.243 9.931 1.00 54.12 81 SER A O 1
ATOM 649 N N . VAL A 1 82 ? 16.471 -4.609 11.463 1.00 55.28 82 VAL A N 1
ATOM 650 C CA . VAL A 1 82 ? 17.722 -5.086 12.061 1.00 55.28 82 VAL A CA 1
ATOM 651 C C . VAL A 1 82 ? 17.356 -5.719 13.399 1.00 55.28 82 VAL A C 1
ATOM 653 O O . VAL A 1 82 ? 16.949 -5.024 14.326 1.00 55.28 82 VAL A O 1
ATOM 656 N N . ASN A 1 83 ? 17.439 -7.047 13.479 1.00 50.81 83 ASN A N 1
ATOM 657 C CA . ASN A 1 83 ? 17.461 -7.743 14.761 1.00 50.81 83 ASN A CA 1
ATOM 658 C C . ASN A 1 83 ? 18.722 -7.258 15.484 1.00 50.81 83 ASN A C 1
ATOM 660 O O . ASN A 1 83 ? 19.828 -7.580 15.056 1.00 50.81 83 ASN A O 1
ATOM 664 N N . HIS A 1 84 ? 18.573 -6.448 16.530 1.00 52.38 84 HIS A N 1
ATOM 665 C CA . HIS A 1 84 ? 19.667 -6.179 17.460 1.00 52.38 84 HIS A CA 1
ATOM 666 C C . HIS A 1 84 ? 19.783 -7.379 18.412 1.00 52.38 84 HIS A C 1
ATOM 668 O O . HIS A 1 84 ? 19.495 -7.274 19.596 1.00 52.38 84 HIS A O 1
ATOM 674 N N . ASP A 1 85 ? 20.178 -8.533 17.873 1.00 54.22 85 ASP A N 1
ATOM 675 C CA . ASP A 1 85 ? 20.886 -9.534 18.667 1.00 54.22 85 ASP A CA 1
ATOM 676 C C . ASP A 1 85 ? 22.362 -9.131 18.614 1.00 54.22 85 ASP A C 1
ATOM 678 O O . ASP A 1 85 ? 23.118 -9.520 17.724 1.00 54.22 85 ASP A O 1
ATOM 682 N N . SER A 1 86 ? 22.764 -8.250 19.522 1.00 58.34 86 SER A N 1
ATOM 683 C CA . SER A 1 86 ? 24.175 -8.094 19.868 1.00 58.34 86 SER A CA 1
ATOM 684 C C . SER A 1 86 ? 24.330 -8.384 21.346 1.00 58.34 86 SER A C 1
ATOM 686 O O . SER A 1 86 ? 24.300 -7.486 22.180 1.00 58.34 86 SER A O 1
ATOM 688 N N . ASP A 1 87 ? 24.480 -9.679 21.625 1.00 69.38 87 ASP A N 1
ATOM 689 C CA . ASP A 1 87 ? 25.309 -10.166 22.722 1.00 69.38 87 ASP A CA 1
ATOM 690 C C . ASP A 1 87 ? 26.733 -9.619 22.529 1.00 69.38 87 ASP A C 1
ATOM 692 O O . ASP A 1 87 ? 27.380 -9.887 21.510 1.00 69.38 87 ASP A O 1
ATOM 696 N N . SER A 1 88 ? 27.231 -8.857 23.498 1.00 64.12 88 SER A N 1
ATOM 697 C CA . SER A 1 88 ? 28.663 -8.717 23.779 1.00 64.12 88 SER A CA 1
ATOM 698 C C . SER A 1 88 ? 28.840 -8.240 25.223 1.00 64.12 88 SER A C 1
ATOM 700 O O . SER A 1 88 ? 28.500 -7.098 25.516 1.00 64.12 88 SER A O 1
ATOM 702 N N . ASP A 1 89 ? 29.306 -9.187 26.051 1.00 50.72 89 ASP A N 1
ATOM 703 C CA . ASP A 1 89 ? 29.924 -9.141 27.401 1.00 50.72 89 ASP A CA 1
ATOM 704 C C . ASP A 1 89 ? 29.824 -7.844 28.236 1.00 50.72 89 ASP A C 1
ATOM 706 O O . ASP A 1 89 ? 30.418 -6.811 27.842 1.00 50.72 89 ASP A O 1
#